Protein AF-A0AAD7IKP9-F1 (afdb_monomer)

Secondary structure (DSSP, 8-state):
---SPPBTTB-----TT-PPSEEEEEE-----SS--SSS-S-TTS---S-EEEEEE-

pLDDT: mean 83.56, std 9.13, range [62.28, 97.38]

Radius of gyration: 13.78 Å; Cα contacts (8 Å, |Δi|>4): 52; chains: 1; bounding box: 32×25×28 Å

InterPro domains:
  IPR053216 Appressorial penetration-associated [PTHR34587] (1-56)

Mean predicted aligned error: 6.09 Å

Structure (mmCIF, N/CA/C/O backbone):
data_AF-A0AAD7IKP9-F1
#
_entry.id   AF-A0AAD7IKP9-F1
#
loop_
_atom_site.group_PDB
_atom_site.id
_atom_site.type_symbol
_atom_site.label_atom_id
_atom_site.label_alt_id
_atom_site.label_comp_id
_atom_site.label_asym_id
_atom_site.label_entity_id
_atom_site.label_seq_id
_atom_site.pdbx_PDB_ins_code
_atom_site.Cartn_x
_atom_site.Cartn_y
_atom_site.Cartn_z
_atom_site.occupancy
_atom_site.B_iso_or_equiv
_atom_site.auth_seq_id
_atom_site.auth_comp_id
_atom_site.auth_asym_id
_atom_site.auth_atom_id
_atom_site.pdbx_PDB_model_num
ATOM 1 N N . GLY A 1 1 ? 8.379 -2.634 0.072 1.00 62.28 1 GLY A N 1
ATOM 2 C CA . GLY A 1 1 ? 7.095 -2.268 -0.536 1.00 62.28 1 GLY A CA 1
ATOM 3 C C . GLY A 1 1 ? 6.322 -3.539 -0.771 1.00 62.28 1 GLY A C 1
ATOM 4 O O . GLY A 1 1 ? 6.600 -4.547 -0.126 1.00 62.28 1 GLY A O 1
ATOM 5 N N . VAL A 1 2 ? 5.350 -3.509 -1.674 1.00 74.12 2 VAL A N 1
ATOM 6 C CA . VAL A 1 2 ? 4.782 -4.735 -2.243 1.00 74.12 2 VAL A CA 1
ATOM 7 C C . VAL A 1 2 ? 5.717 -5.216 -3.353 1.00 74.12 2 VAL A C 1
ATOM 9 O O . VAL A 1 2 ? 5.544 -4.878 -4.514 1.00 74.12 2 VAL A O 1
ATOM 12 N N . ASP A 1 3 ? 6.773 -5.934 -2.968 1.00 72.00 3 ASP A N 1
ATOM 13 C CA . ASP A 1 3 ? 7.925 -6.192 -3.853 1.00 72.00 3 ASP A CA 1
ATOM 14 C C . ASP A 1 3 ? 7.857 -7.567 -4.555 1.00 72.00 3 ASP A C 1
ATOM 16 O O . ASP A 1 3 ? 8.778 -7.962 -5.270 1.00 72.00 3 ASP A O 1
ATOM 20 N N . ALA A 1 4 ? 6.776 -8.323 -4.338 1.00 81.00 4 ALA A N 1
ATOM 21 C CA . ALA A 1 4 ? 6.551 -9.609 -4.993 1.00 81.00 4 ALA A CA 1
ATOM 22 C C . ALA A 1 4 ? 6.025 -9.422 -6.433 1.00 81.00 4 ALA A C 1
ATOM 24 O O . ALA A 1 4 ? 5.283 -8.469 -6.686 1.00 81.00 4 ALA A O 1
ATOM 25 N N . PRO A 1 5 ? 6.347 -10.337 -7.371 1.00 82.75 5 PRO A N 1
ATOM 26 C CA . PRO A 1 5 ? 5.778 -10.313 -8.716 1.00 82.75 5 PRO A CA 1
ATOM 27 C C . PRO A 1 5 ? 4.248 -10.329 -8.685 1.00 82.75 5 PRO A C 1
ATOM 29 O O . PRO A 1 5 ? 3.647 -11.046 -7.882 1.00 82.75 5 PRO A O 1
ATOM 32 N N . SER A 1 6 ? 3.617 -9.587 -9.597 1.00 86.88 6 SER A N 1
ATOM 33 C CA . SER A 1 6 ? 2.166 -9.649 -9.770 1.00 86.88 6 SER A CA 1
ATOM 34 C C . SER A 1 6 ? 1.730 -11.045 -10.212 1.00 86.88 6 SER A C 1
ATOM 36 O O . SER A 1 6 ? 2.371 -11.649 -11.077 1.00 86.88 6 SER A O 1
ATOM 38 N N . VAL A 1 7 ? 0.593 -11.514 -9.710 1.00 88.62 7 VAL A N 1
ATOM 39 C CA . VAL A 1 7 ? -0.061 -12.741 -10.173 1.00 88.62 7 VAL A CA 1
ATOM 40 C C . VAL A 1 7 ? -1.300 -12.326 -10.955 1.00 88.62 7 VAL A C 1
ATOM 42 O O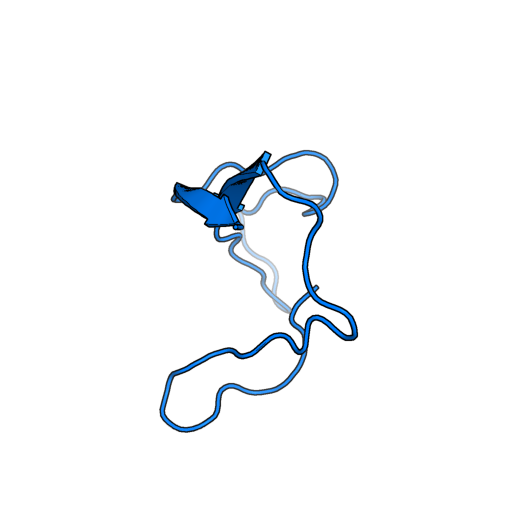 . VAL A 1 7 ? -2.142 -11.612 -10.428 1.00 88.62 7 VAL A O 1
ATOM 45 N N . ASN A 1 8 ? -1.403 -12.728 -12.225 1.00 91.00 8 ASN A N 1
ATOM 46 C CA . ASN A 1 8 ? -2.515 -12.357 -13.118 1.00 91.00 8 ASN A CA 1
ATOM 47 C C . ASN A 1 8 ? -2.747 -10.836 -13.253 1.00 91.00 8 ASN A C 1
ATOM 49 O O . ASN A 1 8 ? -3.874 -10.392 -13.441 1.00 91.00 8 ASN A O 1
ATOM 53 N N . GLY A 1 9 ? -1.678 -10.037 -13.165 1.00 88.25 9 GLY A N 1
ATOM 54 C CA . GLY A 1 9 ? -1.759 -8.573 -13.228 1.00 88.25 9 GLY A CA 1
ATOM 55 C C . GLY A 1 9 ? -2.157 -7.901 -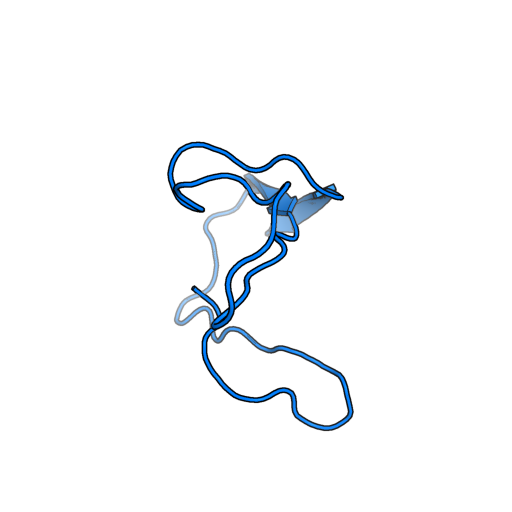11.911 1.00 88.25 9 GLY A C 1
ATOM 56 O O . GLY A 1 9 ? -2.305 -6.684 -11.878 1.00 88.25 9 GLY A O 1
ATOM 57 N N . GLU A 1 10 ? -2.284 -8.662 -10.823 1.00 87.00 10 GLU A N 1
ATOM 58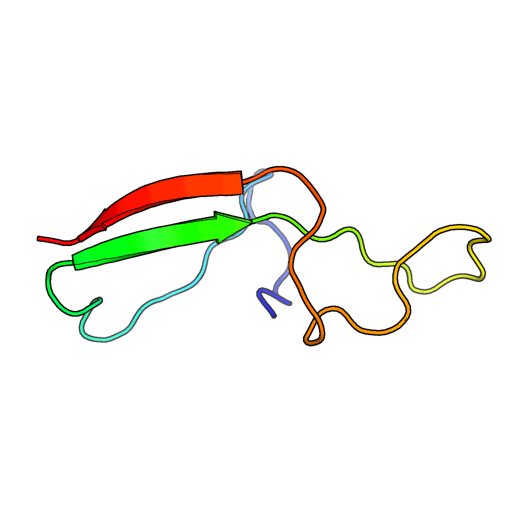 C CA . GLU A 1 10 ? -2.633 -8.146 -9.502 1.00 87.00 10 GLU A CA 1
ATOM 59 C C . GLU A 1 10 ? -1.445 -8.234 -8.542 1.00 87.00 10 GLU A C 1
ATOM 61 O O . GLU A 1 10 ? -0.713 -9.227 -8.504 1.00 87.00 10 GLU A O 1
ATOM 66 N N . VAL A 1 11 ? -1.263 -7.186 -7.740 1.00 85.94 11 VAL A N 1
ATOM 67 C CA . VAL A 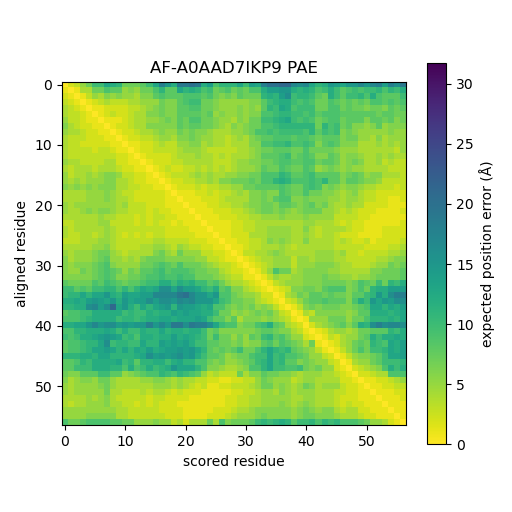1 11 ? -0.281 -7.151 -6.653 1.00 85.94 11 VAL A CA 1
ATOM 68 C C . VAL A 1 11 ? -1.023 -7.317 -5.334 1.00 85.94 11 VAL A C 1
ATOM 70 O O . VAL A 1 11 ? -1.928 -6.548 -5.017 1.00 85.94 11 VAL A O 1
ATOM 73 N N . LEU A 1 12 ? -0.633 -8.327 -4.558 1.00 85.62 12 LEU A N 1
ATOM 74 C CA . LEU A 1 12 ? -1.288 -8.698 -3.305 1.00 85.62 12 LEU A CA 1
ATOM 75 C C . LEU A 1 12 ? -0.342 -8.483 -2.123 1.00 85.62 12 LEU A C 1
ATOM 77 O O . LEU A 1 12 ? 0.822 -8.880 -2.156 1.00 85.62 12 LEU A O 1
ATOM 81 N N . ALA A 1 13 ? -0.871 -7.905 -1.047 1.00 86.25 13 ALA A N 1
ATOM 82 C CA . ALA A 1 13 ? -0.187 -7.771 0.232 1.00 86.25 13 ALA A CA 1
ATOM 83 C C . ALA A 1 13 ? -0.984 -8.505 1.311 1.00 86.25 13 ALA A C 1
ATOM 85 O O . ALA A 1 13 ? -2.124 -8.143 1.604 1.00 86.25 13 ALA A O 1
ATOM 86 N N . LEU A 1 14 ? -0.393 -9.534 1.923 1.00 86.88 14 LEU A N 1
ATOM 87 C CA . LEU A 1 14 ? -1.039 -10.227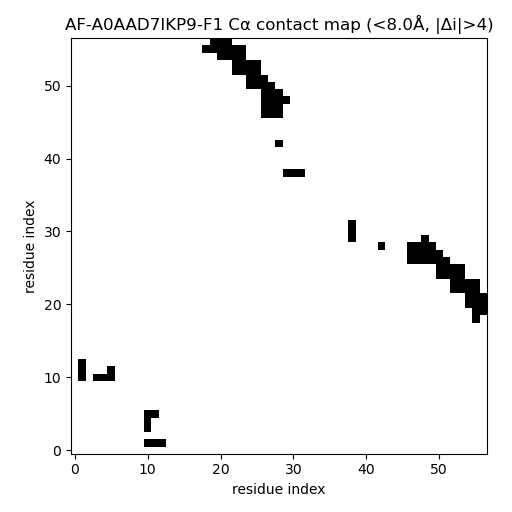 3.033 1.00 86.88 14 LEU A CA 1
ATOM 88 C C . LEU A 1 14 ? -0.948 -9.375 4.304 1.00 86.88 14 LEU A C 1
ATOM 90 O O . LEU A 1 14 ? 0.127 -9.224 4.884 1.00 86.88 14 LEU A O 1
ATOM 94 N N . VAL A 1 15 ? -2.088 -8.879 4.783 1.00 88.44 15 VAL A N 1
ATOM 95 C CA . VAL A 1 15 ? -2.178 -8.171 6.066 1.00 88.44 15 VAL A CA 1
ATOM 96 C C . VAL A 1 15 ? -2.570 -9.159 7.166 1.00 88.44 15 VAL A C 1
ATOM 98 O O . VAL A 1 15 ? -3.748 -9.358 7.471 1.00 88.44 15 VAL A O 1
ATOM 101 N N . LYS A 1 16 ? -1.573 -9.835 7.749 1.00 89.88 16 LYS A N 1
ATOM 102 C CA . LYS A 1 16 ? -1.799 -10.805 8.832 1.00 89.88 16 LYS A CA 1
ATOM 103 C C . LYS A 1 16 ? -2.428 -10.105 10.044 1.00 89.88 16 LYS A C 1
ATOM 105 O O . LYS A 1 16 ? -1.913 -9.089 10.493 1.00 89.88 16 LYS A O 1
ATOM 110 N N . ASN A 1 17 ? -3.501 -10.687 10.585 1.00 92.19 17 ASN A N 1
ATOM 111 C CA . ASN A 1 17 ? -4.333 -10.140 11.672 1.00 92.19 17 ASN A CA 1
ATOM 112 C C . ASN A 1 17 ? -5.173 -8.899 11.303 1.00 92.19 17 ASN A C 1
ATOM 114 O O . ASN A 1 17 ? -5.816 -8.332 12.181 1.00 92.19 17 ASN A O 1
ATOM 118 N N . GLY A 1 18 ? -5.218 -8.518 10.022 1.00 91.81 18 GLY A N 1
ATOM 119 C CA . GLY A 1 18 ? -6.015 -7.390 9.544 1.00 91.81 18 GLY A CA 1
ATOM 120 C C . GLY A 1 18 ? -5.453 -6.019 9.929 1.00 91.81 18 GLY A C 1
ATOM 121 O O . GLY A 1 18 ? -4.386 -5.895 10.532 1.00 91.81 18 GLY A O 1
ATOM 122 N N . LEU A 1 19 ? -6.181 -4.976 9.532 1.00 92.75 19 LEU A N 1
ATOM 123 C CA . LEU A 1 19 ? -5.927 -3.600 9.952 1.00 92.75 19 LEU A CA 1
ATOM 124 C C . LEU A 1 19 ? -6.882 -3.242 11.099 1.00 92.75 19 LEU A C 1
ATOM 126 O O . LEU A 1 19 ? -8.024 -3.703 11.085 1.00 92.75 19 LEU A O 1
ATOM 130 N N . PRO A 1 20 ? -6.460 -2.408 12.065 1.00 95.62 20 PRO A N 1
ATOM 131 C CA . PRO A 1 20 ? -7.387 -1.775 12.998 1.00 95.62 20 PRO A CA 1
ATOM 132 C C . PRO A 1 20 ? -8.554 -1.089 12.270 1.00 95.62 20 PRO A C 1
ATOM 134 O O . PRO A 1 20 ? -8.407 -0.628 11.140 1.00 95.62 20 PRO A O 1
ATOM 137 N N . ALA A 1 21 ? -9.714 -0.984 12.921 1.00 96.38 21 ALA A N 1
ATOM 138 C CA . ALA A 1 21 ? -10.840 -0.256 12.345 1.00 96.38 21 ALA A CA 1
ATOM 139 C C . ALA A 1 21 ? -10.456 1.215 12.108 1.00 96.38 21 ALA A C 1
ATOM 141 O O . ALA A 1 21 ? -9.954 1.890 13.011 1.00 96.38 21 ALA A O 1
ATOM 142 N N . GLY A 1 22 ? -10.683 1.718 10.895 1.00 97.25 22 GLY A N 1
ATOM 143 C CA . GLY A 1 22 ? -10.240 3.059 10.529 1.00 97.25 22 GLY A CA 1
ATOM 144 C C . GLY A 1 22 ? -10.324 3.371 9.042 1.00 97.25 22 GLY A C 1
ATOM 145 O O . GLY A 1 22 ? -10.702 2.533 8.222 1.00 97.25 22 GLY A O 1
ATOM 146 N N . ILE A 1 23 ? -9.970 4.612 8.707 1.00 97.38 23 ILE A N 1
ATOM 147 C CA . ILE A 1 23 ? -9.858 5.097 7.330 1.00 97.38 23 ILE A CA 1
ATOM 148 C C . ILE A 1 23 ? -8.382 5.069 6.941 1.00 97.38 23 ILE A C 1
ATOM 150 O O . ILE A 1 23 ? -7.543 5.661 7.617 1.00 97.38 23 ILE A O 1
ATOM 154 N N . TYR A 1 24 ? -8.086 4.406 5.831 1.00 93.44 24 TYR A N 1
ATOM 155 C CA . TYR A 1 24 ? -6.743 4.234 5.298 1.00 93.44 24 TYR A CA 1
ATOM 156 C C . TYR A 1 24 ? -6.649 4.851 3.911 1.00 93.44 24 TYR A C 1
ATOM 158 O O . TYR A 1 24 ? -7.624 4.867 3.160 1.00 93.44 24 TYR A O 1
ATOM 166 N N . ARG A 1 25 ? -5.455 5.335 3.567 1.00 92.12 25 ARG A N 1
ATOM 167 C CA . ARG A 1 25 ? -5.102 5.758 2.212 1.00 92.12 25 ARG A CA 1
ATOM 168 C C . ARG A 1 25 ? -4.140 4.735 1.621 1.00 92.12 25 ARG A C 1
ATOM 170 O O . ARG A 1 25 ? -3.132 4.423 2.251 1.00 92.12 25 ARG A O 1
ATOM 177 N N . ILE A 1 26 ? -4.444 4.241 0.427 1.00 89.31 26 ILE A N 1
ATOM 178 C CA . ILE A 1 26 ? -3.522 3.461 -0.399 1.00 89.31 26 ILE A CA 1
ATOM 179 C C . ILE A 1 26 ? -3.117 4.307 -1.597 1.00 89.31 26 ILE A C 1
ATOM 181 O O . ILE A 1 26 ? -3.958 5.007 -2.159 1.00 89.31 26 ILE A O 1
ATOM 185 N N . CYS A 1 27 ? -1.843 4.253 -1.966 1.00 88.19 27 CYS A N 1
ATOM 186 C CA . CYS A 1 27 ? -1.312 5.000 -3.096 1.00 88.19 27 CYS A CA 1
ATOM 187 C C . CYS A 1 27 ? -0.397 4.107 -3.931 1.00 88.19 27 CYS A C 1
ATOM 189 O O . CYS A 1 27 ? 0.271 3.229 -3.377 1.00 88.19 27 CYS A O 1
ATOM 191 N N . SER A 1 28 ? -0.335 4.355 -5.235 1.00 83.31 28 SER A N 1
ATOM 192 C CA . SER A 1 28 ? 0.721 3.815 -6.090 1.00 83.31 28 SER A CA 1
ATOM 193 C C . SER A 1 28 ? 1.982 4.679 -6.005 1.00 83.31 28 SER A C 1
ATOM 195 O O . SER A 1 28 ? 1.909 5.871 -5.708 1.00 83.31 28 SER A O 1
ATOM 197 N N . THR A 1 29 ? 3.132 4.067 -6.286 1.00 81.88 29 THR A N 1
ATOM 198 C CA . THR A 1 29 ? 4.390 4.775 -6.544 1.00 81.88 29 THR A CA 1
ATOM 199 C C . THR A 1 29 ? 5.110 4.064 -7.681 1.00 81.88 29 THR A C 1
ATOM 201 O O . THR A 1 29 ? 5.385 2.866 -7.583 1.00 81.88 29 THR A O 1
ATOM 204 N N . ASN A 1 30 ? 5.442 4.787 -8.744 1.00 79.44 30 ASN A N 1
ATOM 205 C CA . ASN A 1 30 ? 6.288 4.270 -9.813 1.00 79.44 30 ASN A CA 1
ATOM 206 C C . ASN A 1 30 ? 7.719 4.030 -9.309 1.00 79.44 30 ASN A C 1
ATOM 208 O O . ASN A 1 30 ? 8.307 4.871 -8.629 1.00 79.44 30 ASN A O 1
ATOM 212 N N . SER A 1 31 ? 8.302 2.886 -9.665 1.00 76.94 31 SER A N 1
ATOM 213 C CA . SER A 1 31 ? 9.703 2.562 -9.386 1.00 76.94 31 SER A CA 1
ATOM 214 C C . SER A 1 31 ? 10.419 2.136 -10.665 1.00 76.94 31 SER A C 1
ATOM 216 O O . SER A 1 31 ? 9.808 1.634 -11.608 1.00 76.94 31 SER A O 1
ATOM 218 N N . SER A 1 32 ? 11.730 2.366 -10.715 1.00 76.94 32 SER A N 1
ATOM 219 C CA . SER A 1 32 ? 12.572 1.976 -11.842 1.00 76.94 32 SER A CA 1
ATOM 220 C C . SER A 1 32 ? 13.904 1.430 -11.363 1.00 76.94 32 SER A C 1
ATOM 222 O O . SER A 1 32 ? 14.488 1.929 -10.404 1.00 76.94 32 SER A O 1
ATOM 224 N N . THR A 1 33 ? 14.415 0.439 -12.087 1.00 79.06 33 THR A N 1
ATOM 225 C CA . THR A 1 33 ? 15.773 -0.092 -11.935 1.00 79.06 33 THR A CA 1
ATOM 226 C C . THR A 1 33 ? 16.743 0.454 -12.993 1.00 79.06 33 THR A C 1
ATOM 228 O O . THR A 1 33 ? 17.875 -0.013 -13.086 1.00 79.06 33 THR A O 1
ATOM 231 N N . ASN A 1 34 ? 16.316 1.424 -13.811 1.00 78.25 34 ASN A N 1
ATOM 232 C CA . ASN A 1 34 ? 17.143 2.135 -14.788 1.00 78.25 34 ASN A CA 1
ATOM 233 C C . ASN A 1 34 ? 17.124 3.657 -14.550 1.00 78.25 34 ASN A C 1
ATOM 235 O O . ASN A 1 34 ? 16.304 4.173 -13.789 1.00 78.25 34 ASN A O 1
ATOM 239 N N . HIS A 1 35 ? 18.051 4.375 -15.190 1.00 76.62 35 HIS A N 1
ATOM 240 C CA . HIS A 1 35 ? 18.172 5.825 -15.046 1.00 76.62 35 HIS A CA 1
ATOM 241 C C . HIS A 1 35 ? 16.976 6.520 -15.710 1.00 76.62 35 HIS A C 1
ATOM 243 O O . HIS A 1 35 ? 16.893 6.578 -16.937 1.00 76.62 35 HIS A O 1
ATOM 249 N N . GLN A 1 36 ? 16.051 7.028 -14.893 1.00 77.94 36 GLN A N 1
ATOM 250 C CA . GLN A 1 36 ? 14.897 7.793 -15.356 1.00 77.94 36 GLN A CA 1
ATOM 251 C C . GLN A 1 36 ? 14.976 9.237 -14.857 1.00 77.94 36 GLN A C 1
ATOM 253 O O . GLN A 1 36 ? 15.288 9.459 -13.689 1.00 77.94 36 GLN A O 1
ATOM 258 N N . PRO A 1 37 ? 14.684 10.224 -15.719 1.00 72.81 37 PRO A N 1
ATOM 259 C CA . PRO A 1 37 ? 14.831 11.637 -15.378 1.00 72.81 37 PRO A CA 1
ATOM 260 C C . PRO A 1 37 ? 13.777 12.166 -14.389 1.00 72.81 37 PRO A C 1
ATOM 262 O O . PRO A 1 37 ? 14.009 13.210 -13.789 1.00 72.81 37 PRO A O 1
ATOM 265 N N . VAL A 1 38 ? 12.633 11.489 -14.213 1.00 71.94 38 VAL A N 1
ATOM 266 C CA . VAL A 1 38 ? 11.534 11.936 -13.335 1.00 71.94 38 VAL A CA 1
ATOM 267 C C . VAL A 1 38 ? 10.915 10.737 -12.614 1.00 71.94 38 VAL A C 1
ATOM 269 O O . VAL A 1 38 ? 9.909 10.182 -13.039 1.00 71.94 38 VAL A O 1
ATOM 272 N N . ILE A 1 39 ? 11.544 10.328 -11.516 1.00 75.38 39 ILE A N 1
ATOM 273 C CA . ILE A 1 39 ? 10.938 9.503 -10.464 1.00 75.38 39 ILE A CA 1
ATOM 274 C C . ILE A 1 39 ? 11.344 10.146 -9.144 1.00 75.38 39 ILE A C 1
ATOM 276 O O . ILE A 1 39 ? 12.444 10.693 -9.031 1.00 75.38 39 ILE A O 1
ATOM 280 N N . VAL A 1 40 ? 10.469 10.112 -8.143 1.00 71.88 40 VAL A N 1
ATOM 281 C CA . VAL A 1 40 ? 10.868 10.565 -6.811 1.00 71.88 40 VAL A CA 1
ATOM 282 C C . VAL A 1 40 ? 12.024 9.728 -6.260 1.00 71.88 40 VAL A C 1
ATOM 284 O O . VAL A 1 40 ? 12.041 8.508 -6.418 1.00 71.88 40 VAL A O 1
ATOM 287 N N . PRO A 1 41 ? 13.001 10.355 -5.591 1.00 64.06 41 PRO A N 1
ATOM 288 C CA . PRO A 1 41 ? 14.220 9.663 -5.189 1.00 64.06 41 PRO A CA 1
ATOM 289 C C . PRO A 1 41 ? 13.976 8.604 -4.104 1.00 64.06 41 PRO A C 1
ATOM 291 O O . PRO A 1 41 ? 14.752 7.656 -4.000 1.00 64.06 41 PRO A O 1
ATOM 294 N N . VAL A 1 42 ? 12.913 8.751 -3.300 1.00 73.12 42 VAL A N 1
ATOM 295 C CA . VAL A 1 42 ? 12.623 7.878 -2.157 1.00 73.12 42 VAL A CA 1
ATOM 296 C C . VAL A 1 42 ? 11.117 7.638 -2.043 1.00 73.12 42 VAL A C 1
ATOM 298 O O . VAL A 1 42 ? 10.353 8.542 -1.721 1.00 73.12 42 VAL A O 1
ATOM 301 N N . ALA A 1 43 ? 10.681 6.391 -2.244 1.00 69.38 43 ALA A N 1
ATOM 302 C CA . ALA A 1 43 ? 9.267 6.006 -2.138 1.00 69.38 43 ALA A CA 1
ATOM 303 C C . ALA A 1 43 ? 8.675 6.181 -0.720 1.00 69.38 43 ALA A C 1
ATOM 305 O O . ALA A 1 43 ? 7.461 6.144 -0.545 1.00 69.38 43 ALA A O 1
ATOM 306 N N . GLN A 1 44 ? 9.529 6.333 0.295 1.00 69.81 44 GLN A N 1
ATOM 307 C CA . GLN A 1 44 ? 9.151 6.484 1.704 1.00 69.81 44 GLN A CA 1
ATOM 308 C C . GLN A 1 44 ? 8.925 7.946 2.122 1.00 69.81 44 GLN A C 1
ATOM 310 O O . GLN A 1 44 ? 8.262 8.172 3.132 1.00 69.81 44 GLN A O 1
ATOM 315 N N . ASP A 1 45 ? 9.420 8.921 1.352 1.00 75.06 45 ASP A N 1
ATOM 316 C CA . ASP A 1 45 ? 9.299 10.353 1.679 1.00 75.06 45 ASP A CA 1
ATOM 317 C C . ASP A 1 45 ? 7.912 10.923 1.343 1.00 75.06 45 ASP A C 1
ATOM 319 O O . ASP A 1 45 ? 7.572 12.047 1.715 1.00 75.06 45 ASP A O 1
ATOM 323 N N . GLY A 1 46 ? 7.074 10.140 0.666 1.00 69.69 46 GLY A N 1
ATOM 324 C CA . GLY A 1 46 ? 5.692 10.493 0.396 1.00 69.69 46 GLY A CA 1
ATOM 325 C C . GLY A 1 46 ? 5.092 9.678 -0.738 1.00 69.69 46 GLY A C 1
ATOM 326 O O . GLY A 1 46 ? 5.791 9.067 -1.542 1.00 69.69 46 GLY A O 1
ATOM 327 N N . SER A 1 47 ? 3.764 9.693 -0.804 1.00 76.88 47 SER A N 1
ATOM 328 C CA . SER A 1 47 ? 2.999 9.139 -1.920 1.00 76.88 47 SER A CA 1
ATOM 329 C C . SER A 1 47 ? 2.486 10.271 -2.807 1.00 76.88 47 SER A C 1
ATOM 331 O O . SER A 1 47 ? 1.788 11.153 -2.300 1.00 76.88 47 SER A O 1
ATOM 333 N N . LEU A 1 48 ? 2.801 10.231 -4.097 1.00 74.19 48 LEU A N 1
ATOM 334 C CA . LEU A 1 48 ? 2.525 11.312 -5.054 1.00 74.19 48 LEU A CA 1
ATOM 335 C C . LEU A 1 48 ? 1.681 10.886 -6.253 1.00 74.19 48 LEU A C 1
ATOM 337 O O . LEU A 1 48 ? 1.036 11.753 -6.837 1.00 74.19 48 LEU A O 1
ATOM 341 N N . ASP A 1 49 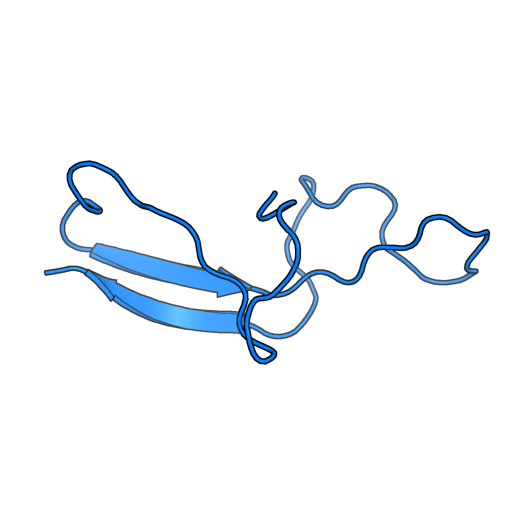? 1.687 9.602 -6.614 1.00 83.94 49 ASP A N 1
ATOM 342 C CA . ASP A 1 49 ? 0.852 9.118 -7.709 1.00 83.94 49 ASP A CA 1
ATOM 343 C C . ASP A 1 49 ? -0.588 8.901 -7.199 1.00 83.94 49 ASP A C 1
ATOM 345 O O . ASP A 1 49 ? -0.992 9.416 -6.148 1.00 83.94 49 ASP A O 1
ATOM 349 N N . ASP A 1 50 ? -1.377 8.132 -7.944 1.00 88.75 50 ASP A N 1
ATOM 350 C CA . ASP A 1 50 ? -2.786 7.906 -7.646 1.00 88.75 50 ASP A CA 1
ATOM 351 C C . ASP A 1 50 ? -3.008 7.331 -6.245 1.00 88.75 50 ASP A C 1
ATOM 353 O O . ASP A 1 50 ? -2.262 6.475 -5.756 1.00 88.75 50 ASP A O 1
ATOM 357 N N . TYR A 1 51 ? -4.079 7.794 -5.600 1.00 91.06 51 TYR A N 1
ATOM 358 C CA . TYR A 1 51 ? -4.477 7.336 -4.279 1.00 91.06 51 TYR A CA 1
ATOM 359 C C . TYR A 1 51 ? -5.978 7.097 -4.177 1.00 91.06 51 TYR A C 1
ATOM 361 O O . TYR A 1 51 ? -6.795 7.768 -4.806 1.00 91.06 51 TYR A O 1
ATOM 369 N N . ALA A 1 52 ? -6.339 6.158 -3.310 1.00 93.94 52 ALA A N 1
ATOM 370 C CA . ALA A 1 52 ? -7.710 5.874 -2.926 1.00 93.94 52 ALA A CA 1
ATOM 371 C C . ALA A 1 52 ? -7.816 5.745 -1.404 1.00 93.94 52 ALA A C 1
ATOM 373 O O . ALA A 1 52 ? -6.866 5.352 -0.721 1.00 93.94 52 ALA A O 1
ATOM 374 N N . TYR A 1 53 ? -8.992 6.062 -0.871 1.00 95.19 53 TYR A N 1
ATOM 375 C CA . TYR A 1 53 ? -9.320 5.828 0.531 1.00 95.19 53 TYR A CA 1
ATOM 376 C C . TYR A 1 53 ? -10.195 4.587 0.670 1.00 95.19 53 TYR A C 1
ATOM 378 O O . TYR A 1 53 ? -11.088 4.356 -0.144 1.00 95.19 53 TYR A O 1
ATOM 386 N N . PHE A 1 54 ? -9.971 3.815 1.728 1.00 94.50 54 PHE A N 1
ATOM 387 C CA . PHE A 1 54 ? -10.828 2.692 2.095 1.00 94.50 54 PHE A CA 1
ATOM 388 C C . PHE A 1 54 ? -11.018 2.621 3.611 1.00 94.50 54 PHE A C 1
ATOM 390 O O . PHE A 1 54 ? -10.232 3.166 4.387 1.00 94.50 54 PHE A O 1
ATOM 397 N N . THR A 1 55 ? -12.085 1.947 4.034 1.00 96.44 55 THR A N 1
ATOM 398 C CA . THR A 1 55 ? -12.390 1.723 5.450 1.00 96.44 55 THR A CA 1
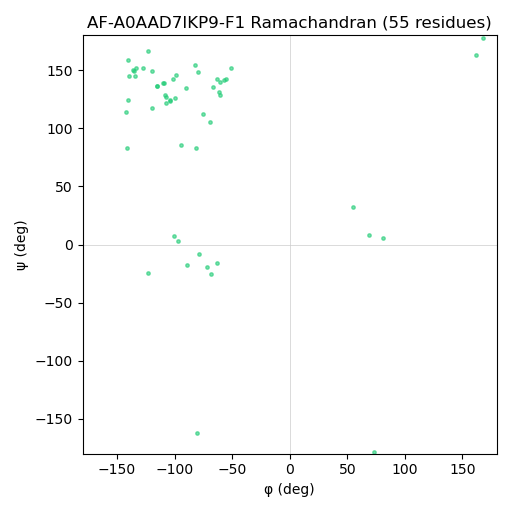ATOM 399 C C . THR A 1 55 ? -12.137 0.266 5.807 1.00 96.44 55 THR A C 1
ATOM 401 O O . THR A 1 55 ? -12.697 -0.625 5.168 1.00 96.44 55 THR A O 1
ATOM 404 N N . ALA A 1 56 ? -11.335 0.029 6.844 1.00 94.44 56 ALA A N 1
ATOM 405 C CA . ALA A 1 56 ? -11.244 -1.271 7.498 1.00 94.44 56 ALA A CA 1
ATOM 406 C C . ALA A 1 56 ? -12.281 -1.334 8.628 1.00 94.44 56 ALA A C 1
ATOM 408 O O . ALA A 1 56 ? -12.433 -0.365 9.380 1.00 94.44 56 ALA A O 1
ATOM 409 N N . LYS A 1 57 ? -13.010 -2.449 8.710 1.00 86.69 57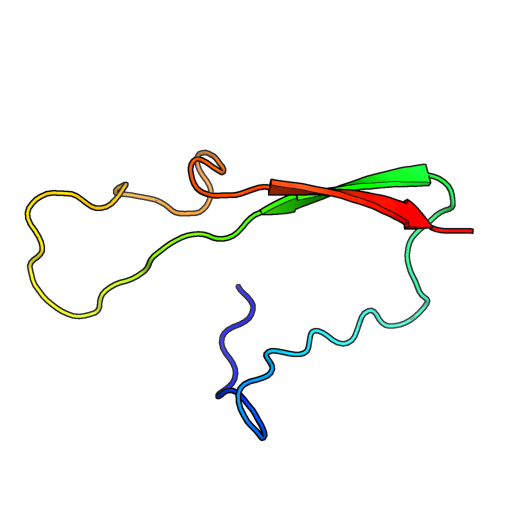 LYS A N 1
ATOM 410 C CA . LYS A 1 57 ? -14.010 -2.730 9.746 1.00 86.69 57 LYS A CA 1
ATOM 411 C C . LYS A 1 57 ? -13.548 -3.888 10.610 1.00 86.69 57 LYS A C 1
ATOM 413 O O . LYS A 1 57 ? -12.962 -4.826 10.026 1.00 86.69 57 LYS A O 1
#

Solvent-accessible surface area (backbone atoms only — not comparable to full-atom values): 4194 Å² total; per-residue (Å²): 127,85,80,65,83,57,59,97,85,42,78,82,77,89,63,80,95,58,68,73,70,43,81,47,80,51,63,47,76,88,82,75,97,63,98,64,97,85,63,79,96,51,83,84,82,54,78,81,55,63,70,49,75,52,74,42,117

Foldseek 3Di:
DLPDDADPNHRDDDDVPFDPWD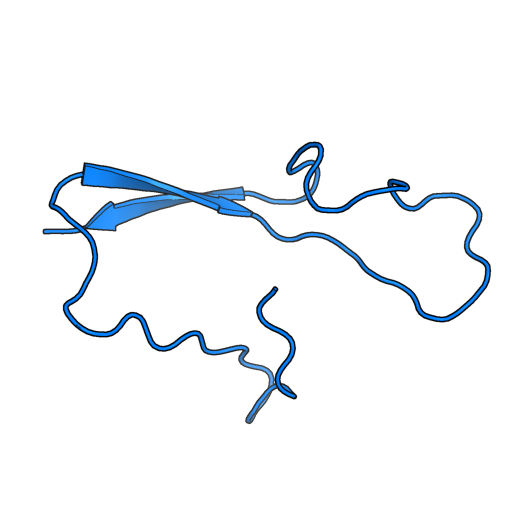KDKDADADDDPDDDPDHDPDPVVDGDHDMDIDTDD

Sequence (57 aa):
GVDAPSVNGEVLALVKNGLPAGIYRICSTNSSTNHQPVIVPVAQDGSLDDYAYFTAK

Organism: NCBI:txid230809